Protein AF-A0A857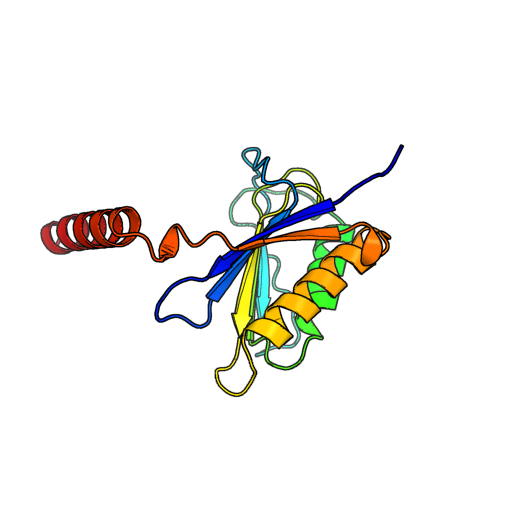MK27-F1 (afdb_monomer)

Secondary structure (DSSP, 8-state):
---PEEEEEEEPTTSSEEEEEESS-------EEEEETTTS------SS-S-PPPHHHHHHHHHHHTSTTEEEEEEES-SSGGG-EEEEEE-TTS-HHHHHHHHHHHHHHHTT--GGGEEEEEEGGGGSHHHHHHHHHHHHHHTT--

Organism: NCBI:txid2665156

pLDDT: mean 75.28, std 15.01, range [36.53, 93.81]

Mean predicted aligned error: 10.3 Å

Foldseek 3Di:
DQPFWEWEWEDAPPFQKIKIFIVQPQDPWQFKWKDFPPPPDRDRDNPDDDDDDDPLQVQLNVQLSPDPFWGMKMWIRHPDLNGIMIMTGGHPVDDSVSSVVSSLVSSCVSVVHDPVSYHYHYDCVSVDPVVVVVVVVVVVVVVVVD

Sequence (146 aa):
MSNTLRIVIERHPNTELTSFHVNRRLTDSKHTIRFAHDSGQVVVDNMFSEVNVEPLAQLLAENIYEIPGIQTGFIGGGVSIENYKVSVSHSRAFDENDIEFAVIEAVAKTINIELDDVTFELDDYARSDEYKQRQRESERAYARMF

Radius of gyration: 15.97 Å; Cα contacts (8 Å, |Δi|>4): 264; chains: 1; bounding box: 46×33×40 Å

Nearest PDB structures (foldseek):
  3zzp-assembly1_A  TM=7.465E-01  e=4.422E-01  Thermus thermophilus
  7bfd-assembly1_K  TM=6.264E-01  e=5.338E-01  Thermus thermophilus HB8
  7b90-assembly1_E  TM=6.284E-01  e=5.338E-01  Thermus thermophilus HB8
  7bfe-assembly1_E  TM=5.525E-01  e=3.900E-01  Thermus thermophilus HB8
  6nxf-assembly1_A  TM=3.621E-01  e=8.285E-01  Mus musculus

Solvent-accessible surface area (backbone atoms only — not comparable to full-atom values): 8134 Å² total; per-residue (Å²): 133,85,81,65,45,41,37,38,37,37,55,44,79,98,54,55,40,40,33,36,26,22,58,70,56,63,44,99,35,67,50,45,39,35,35,41,63,92,72,85,46,72,49,68,54,67,88,57,63,101,65,83,76,54,70,63,60,53,50,34,51,54,49,42,63,70,39,87,48,50,44,34,34,38,40,28,33,24,94,47,77,69,17,22,35,38,34,37,32,42,44,88,92,47,62,68,67,61,49,52,49,53,48,50,49,29,51,30,60,64,72,72,46,61,72,91,41,52,46,76,44,80,44,59,57,56,74,33,71,65,40,55,48,50,51,52,49,53,52,53,55,55,65,70,79,109

Structure (mmCIF, N/CA/C/O backbone):
data_AF-A0A857MK27-F1
#
_entry.id   AF-A0A857MK27-F1
#
loop_
_atom_site.group_PDB
_atom_site.id
_atom_site.type_symbol
_atom_site.label_atom_id
_atom_site.label_alt_id
_atom_site.label_comp_id
_atom_site.label_asym_id
_atom_site.label_entity_id
_atom_site.label_seq_id
_atom_site.pdbx_PDB_ins_code
_atom_site.Cartn_x
_atom_site.Cartn_y
_atom_site.Cartn_z
_atom_site.occupancy
_atom_site.B_iso_or_equiv
_atom_site.auth_seq_id
_atom_site.auth_comp_id
_atom_site.auth_asym_id
_atom_site.auth_atom_id
_atom_site.pdbx_PDB_model_num
ATOM 1 N N . MET A 1 1 ? -22.183 13.274 10.925 1.00 36.53 1 MET A N 1
ATOM 2 C CA . MET A 1 1 ? -21.098 13.644 9.994 1.00 36.53 1 MET A CA 1
ATOM 3 C C . MET A 1 1 ? -20.401 12.336 9.662 1.00 36.53 1 MET A C 1
ATOM 5 O O . MET A 1 1 ? -19.944 11.712 10.606 1.00 36.53 1 MET A O 1
ATOM 9 N N . SER A 1 2 ? -20.465 11.847 8.419 1.00 47.75 2 SER A N 1
ATOM 10 C CA . SER A 1 2 ? -19.771 10.605 8.027 1.00 47.75 2 SER A CA 1
ATOM 11 C C . SER A 1 2 ? -18.311 10.963 7.746 1.00 47.75 2 SER A C 1
ATOM 13 O O . SER A 1 2 ? -18.047 11.861 6.944 1.00 47.75 2 SER A O 1
ATOM 15 N N . ASN A 1 3 ? -17.386 10.339 8.476 1.00 57.31 3 ASN A N 1
ATOM 16 C CA . ASN A 1 3 ? -15.950 10.431 8.225 1.00 57.31 3 ASN A CA 1
ATOM 17 C C . ASN A 1 3 ? -15.613 9.437 7.113 1.00 57.31 3 ASN A C 1
ATOM 19 O O . ASN A 1 3 ? -15.079 8.366 7.373 1.00 57.31 3 ASN A O 1
ATOM 23 N N . THR A 1 4 ? -15.984 9.767 5.879 1.00 72.50 4 THR A N 1
ATOM 24 C CA . THR A 1 4 ? -15.715 8.887 4.743 1.00 72.50 4 THR A CA 1
ATOM 25 C C . THR A 1 4 ? -14.234 8.961 4.375 1.00 72.50 4 THR A C 1
ATOM 27 O O . THR A 1 4 ? -13.723 10.040 4.059 1.00 72.50 4 THR A O 1
ATOM 30 N N . LEU A 1 5 ? -13.541 7.825 4.399 1.00 82.56 5 LEU A N 1
ATOM 31 C CA . LEU A 1 5 ? -12.156 7.715 3.948 1.00 82.56 5 LEU A CA 1
ATOM 32 C C . LEU A 1 5 ? -12.144 7.544 2.428 1.00 82.56 5 LEU A C 1
ATOM 34 O O . LEU A 1 5 ? -12.832 6.667 1.909 1.00 82.56 5 LEU A O 1
ATOM 38 N N . ARG A 1 6 ? -11.362 8.339 1.694 1.00 87.56 6 ARG A N 1
ATOM 39 C CA . ARG A 1 6 ? -11.155 8.112 0.255 1.00 87.56 6 ARG A CA 1
ATOM 40 C C . ARG A 1 6 ? -9.789 7.492 0.005 1.00 87.56 6 ARG A C 1
ATOM 42 O O . ARG A 1 6 ? -8.786 8.076 0.397 1.00 87.56 6 ARG A O 1
ATOM 49 N N . ILE A 1 7 ? -9.735 6.371 -0.705 1.00 87.69 7 ILE A N 1
ATOM 50 C CA . ILE A 1 7 ? -8.489 5.732 -1.141 1.00 87.69 7 ILE A CA 1
ATOM 51 C C . ILE A 1 7 ? -8.443 5.717 -2.667 1.00 87.69 7 ILE A C 1
ATOM 53 O O . ILE A 1 7 ? -9.318 5.167 -3.325 1.00 87.69 7 ILE A O 1
ATOM 57 N N . VAL A 1 8 ? -7.415 6.324 -3.249 1.00 88.31 8 VAL A N 1
ATOM 58 C CA . VAL A 1 8 ? -7.181 6.257 -4.695 1.00 88.31 8 VAL A CA 1
ATOM 59 C C . VAL A 1 8 ? -6.095 5.224 -4.971 1.00 88.31 8 VAL A C 1
ATOM 61 O O . VAL A 1 8 ? -5.000 5.335 -4.425 1.00 88.31 8 VAL A O 1
ATOM 64 N N . ILE A 1 9 ? -6.394 4.229 -5.799 1.00 89.25 9 ILE A N 1
ATOM 65 C CA . ILE A 1 9 ? -5.512 3.109 -6.131 1.00 89.25 9 ILE A CA 1
ATOM 66 C C . ILE A 1 9 ? -4.859 3.385 -7.484 1.00 89.25 9 ILE A C 1
ATOM 68 O O . ILE A 1 9 ? -5.538 3.518 -8.492 1.00 89.25 9 ILE A O 1
ATOM 72 N N . GLU A 1 10 ? -3.540 3.456 -7.525 1.00 89.12 10 GLU A N 1
ATOM 73 C CA . GLU A 1 10 ? -2.725 3.655 -8.719 1.00 89.12 10 GLU A CA 1
ATOM 74 C C . GLU A 1 10 ? -1.936 2.366 -8.987 1.00 89.12 10 GLU A C 1
ATOM 76 O O . GLU A 1 10 ? -0.998 2.031 -8.258 1.00 89.12 10 GLU A O 1
ATOM 81 N N . ARG A 1 11 ? -2.314 1.644 -10.045 1.00 87.44 11 ARG A N 1
ATOM 82 C CA . ARG A 1 11 ? -1.605 0.440 -10.504 1.00 87.44 11 ARG A CA 1
ATOM 83 C C . ARG A 1 11 ? -0.487 0.826 -11.453 1.00 87.44 11 ARG A C 1
ATOM 85 O O . ARG A 1 11 ? -0.734 1.508 -12.449 1.00 87.44 11 ARG A O 1
ATOM 92 N N . HIS A 1 12 ? 0.723 0.345 -11.207 1.00 81.25 12 HIS A N 1
ATOM 93 C CA . HIS A 1 12 ? 1.847 0.608 -12.100 1.00 81.25 12 HIS A CA 1
ATOM 94 C C . HIS A 1 12 ? 1.895 -0.472 -13.193 1.00 81.25 12 HIS A C 1
ATOM 96 O O . HIS A 1 12 ? 2.032 -1.657 -12.897 1.00 81.25 12 HIS A O 1
ATOM 102 N N . PRO A 1 13 ? 1.748 -0.120 -14.483 1.00 72.06 13 PRO A N 1
ATOM 103 C CA . PRO A 1 13 ? 1.705 -1.122 -15.537 1.00 72.06 13 PRO A CA 1
ATOM 104 C C . PRO A 1 13 ? 3.046 -1.846 -15.688 1.00 72.06 13 PRO A C 1
ATOM 106 O O . PRO A 1 13 ? 4.108 -1.226 -15.724 1.00 72.06 13 PRO A O 1
ATOM 109 N N . ASN A 1 14 ? 2.969 -3.164 -15.890 1.00 68.69 14 ASN A N 1
ATOM 110 C CA . ASN A 1 14 ? 4.112 -4.075 -16.044 1.00 68.69 14 ASN A CA 1
ATOM 111 C C . ASN A 1 14 ? 4.994 -4.229 -14.796 1.00 68.69 14 ASN A C 1
ATOM 113 O O . ASN A 1 14 ? 6.109 -4.742 -14.907 1.00 68.69 14 ASN A O 1
ATOM 117 N N . THR A 1 15 ? 4.509 -3.819 -13.628 1.00 76.56 15 THR A N 1
ATOM 118 C CA . THR A 1 15 ? 5.150 -4.085 -12.341 1.00 76.56 15 THR A CA 1
ATOM 119 C C . THR A 1 15 ? 4.130 -4.701 -11.388 1.00 76.56 15 THR A C 1
ATOM 121 O O . THR A 1 15 ? 2.928 -4.646 -11.625 1.00 76.56 15 THR A O 1
ATOM 124 N N . GLU A 1 16 ? 4.606 -5.315 -10.313 1.00 84.75 16 GLU A N 1
ATOM 125 C CA . GLU A 1 16 ? 3.781 -5.828 -9.215 1.00 84.75 16 GLU A CA 1
ATOM 126 C C . GLU A 1 16 ? 3.600 -4.770 -8.119 1.00 84.75 16 GLU A C 1
ATOM 128 O O . GLU A 1 16 ? 3.461 -5.104 -6.943 1.00 84.75 16 GLU A O 1
ATOM 133 N N . LEU A 1 17 ? 3.707 -3.490 -8.496 1.00 86.81 17 LEU A N 1
ATOM 134 C CA . LEU A 1 17 ? 3.665 -2.347 -7.598 1.00 86.81 17 LEU A CA 1
ATOM 135 C C . LEU A 1 17 ? 2.300 -1.665 -7.686 1.00 86.81 17 LEU A C 1
ATOM 137 O O . LEU A 1 17 ? 1.913 -1.168 -8.746 1.00 86.81 17 LEU A O 1
ATOM 141 N N . THR A 1 18 ? 1.648 -1.516 -6.538 1.00 89.12 18 THR A N 1
ATOM 142 C CA . THR A 1 18 ? 0.392 -0.770 -6.410 1.00 89.12 18 THR A CA 1
ATOM 143 C C . THR A 1 18 ? 0.543 0.320 -5.365 1.00 89.12 18 THR A C 1
ATOM 145 O O . THR A 1 18 ? 1.070 0.089 -4.275 1.00 89.12 18 THR A O 1
ATOM 148 N N . SER A 1 19 ? 0.107 1.532 -5.699 1.00 90.12 19 SER A N 1
ATOM 149 C CA . SER A 1 19 ? 0.116 2.690 -4.810 1.00 90.12 19 SER A CA 1
ATOM 150 C C . SER A 1 19 ? -1.303 3.043 -4.359 1.00 90.12 19 SER A C 1
ATOM 152 O O . SER A 1 19 ? -2.213 3.111 -5.167 1.00 90.12 19 SER A O 1
ATOM 154 N N . PHE A 1 20 ? -1.490 3.338 -3.080 1.00 89.81 20 PHE A N 1
ATOM 155 C CA . PHE A 1 20 ? -2.744 3.743 -2.459 1.00 89.81 20 PHE A CA 1
ATOM 156 C C . PHE A 1 20 ? -2.554 5.138 -1.879 1.00 89.81 20 PHE A C 1
ATOM 158 O O . PHE A 1 20 ? -1.654 5.363 -1.070 1.00 89.81 20 PHE A O 1
ATOM 165 N N . HIS A 1 21 ? -3.392 6.080 -2.289 1.00 87.75 21 HIS A N 1
ATOM 166 C CA . HIS A 1 21 ? -3.367 7.460 -1.822 1.00 87.75 21 HIS A CA 1
ATOM 167 C C . HIS A 1 21 ? -4.571 7.698 -0.923 1.00 87.75 21 HIS A C 1
ATOM 169 O O . HIS A 1 21 ? -5.704 7.776 -1.403 1.00 87.75 21 HIS A O 1
ATOM 175 N N . VAL A 1 22 ? -4.330 7.840 0.375 1.00 85.06 22 VAL A N 1
ATOM 176 C CA . VAL A 1 22 ? -5.375 8.139 1.355 1.00 85.06 22 VAL A CA 1
ATOM 177 C C . VAL A 1 22 ? -5.691 9.641 1.298 1.00 85.06 22 VAL A C 1
ATOM 179 O O . VAL A 1 22 ? -4.792 10.477 1.306 1.00 85.06 22 VAL A O 1
ATOM 182 N N . ASN A 1 23 ? -6.963 9.986 1.089 1.00 79.69 23 ASN A N 1
ATOM 183 C CA . ASN A 1 23 ? -7.553 11.316 0.857 1.00 79.69 23 ASN A CA 1
ATOM 184 C C . ASN A 1 23 ? -6.881 12.233 -0.196 1.00 79.69 23 ASN A C 1
ATOM 186 O O . ASN A 1 23 ? -7.298 13.384 -0.350 1.00 79.69 23 ASN A O 1
ATOM 190 N N . ARG A 1 24 ? -5.895 11.742 -0.969 1.00 62.03 24 ARG A N 1
ATOM 191 C CA . ARG A 1 24 ? -5.170 12.400 -2.089 1.00 62.03 24 ARG A CA 1
ATOM 192 C C . ARG A 1 24 ? -4.528 13.765 -1.768 1.00 62.03 24 ARG A C 1
ATOM 194 O O . ARG A 1 24 ? -3.869 14.344 -2.630 1.00 62.03 24 ARG A O 1
ATOM 201 N N . ARG A 1 25 ? -4.667 14.300 -0.552 1.00 57.06 25 ARG A N 1
ATOM 202 C CA . ARG A 1 25 ? -3.986 15.524 -0.107 1.00 57.06 25 ARG A CA 1
ATOM 203 C C . ARG A 1 25 ? -2.580 15.171 0.354 1.00 57.06 25 ARG A C 1
ATOM 205 O O . ARG A 1 25 ? -2.267 15.248 1.535 1.00 57.06 25 ARG A O 1
ATOM 212 N N . LEU A 1 26 ? -1.741 14.791 -0.605 1.00 52.09 26 LEU A N 1
ATOM 213 C CA . LEU A 1 26 ? -0.310 14.664 -0.373 1.00 52.09 26 LEU A CA 1
ATOM 214 C C . LEU A 1 26 ? 0.223 16.065 -0.066 1.00 52.09 26 LEU A C 1
ATOM 216 O O . LEU A 1 26 ? 0.348 16.911 -0.951 1.00 52.09 26 LEU A O 1
ATOM 220 N N . THR A 1 27 ? 0.448 16.347 1.209 1.00 49.34 27 THR A N 1
ATOM 221 C CA . THR A 1 27 ? 1.288 17.465 1.625 1.00 49.34 27 THR A CA 1
ATOM 222 C C . THR A 1 27 ? 2.727 16.975 1.619 1.00 49.34 27 THR A C 1
ATOM 224 O O . THR A 1 27 ? 2.967 15.810 1.927 1.00 49.34 27 THR A O 1
ATOM 227 N N . ASP A 1 28 ? 3.679 17.836 1.247 1.00 47.84 28 ASP A N 1
ATOM 228 C CA . ASP A 1 28 ? 5.107 17.501 1.222 1.00 47.84 28 ASP A CA 1
ATOM 229 C C . ASP A 1 28 ? 5.544 16.916 2.573 1.00 47.84 28 ASP A C 1
ATOM 231 O O . ASP A 1 28 ? 5.826 17.626 3.540 1.00 47.84 28 ASP A O 1
ATOM 235 N N . SER A 1 29 ? 5.560 15.592 2.644 1.00 50.06 29 SER A N 1
ATOM 236 C CA . SER A 1 29 ? 5.917 14.836 3.829 1.00 50.06 29 SER A CA 1
ATOM 237 C C . SER A 1 29 ? 7.334 14.342 3.690 1.00 50.06 29 SER A C 1
ATOM 239 O O . SER A 1 29 ? 7.753 13.869 2.633 1.00 50.06 29 SER A O 1
ATOM 241 N N . LYS A 1 30 ? 8.068 14.443 4.793 1.00 54.75 30 LYS A N 1
ATOM 242 C CA . LYS A 1 30 ? 9.458 14.000 4.896 1.00 54.75 30 LYS A CA 1
ATOM 243 C C . LYS A 1 30 ? 9.574 12.586 5.473 1.00 54.75 30 LYS A C 1
ATOM 245 O O . LYS A 1 30 ? 10.686 12.138 5.727 1.00 54.75 30 LYS A O 1
ATOM 250 N N . HIS A 1 31 ? 8.453 11.896 5.698 1.00 57.34 31 HIS A N 1
ATOM 251 C CA . HIS A 1 31 ? 8.431 10.582 6.338 1.00 57.34 31 HIS A CA 1
ATOM 252 C C . HIS A 1 31 ? 8.386 9.467 5.301 1.00 57.34 31 HIS A C 1
ATOM 254 O O . HIS A 1 31 ? 7.670 9.538 4.302 1.00 57.34 31 HIS A O 1
ATOM 260 N N . THR A 1 32 ? 9.191 8.439 5.536 1.00 63.56 32 THR A N 1
ATOM 261 C CA . THR A 1 32 ? 9.275 7.249 4.699 1.00 63.56 32 THR A CA 1
ATOM 262 C C . THR A 1 32 ? 9.489 6.046 5.603 1.00 63.56 32 THR A C 1
ATOM 264 O O . THR A 1 32 ? 10.462 5.991 6.347 1.00 63.56 32 THR A O 1
ATOM 267 N N . ILE A 1 33 ? 8.588 5.074 5.526 1.00 69.44 33 ILE A N 1
ATOM 268 C CA . ILE A 1 33 ? 8.736 3.761 6.155 1.00 69.44 33 ILE A CA 1
ATOM 269 C C . ILE A 1 33 ? 8.870 2.752 5.034 1.00 69.44 33 ILE A C 1
ATOM 271 O O . ILE A 1 33 ? 8.067 2.777 4.105 1.00 69.44 33 ILE A O 1
ATOM 275 N N . ARG A 1 34 ? 9.862 1.865 5.110 1.00 73.44 34 ARG A N 1
ATOM 276 C CA . ARG A 1 34 ? 9.986 0.729 4.196 1.00 73.44 34 ARG A CA 1
ATOM 277 C C . ARG A 1 34 ? 9.759 -0.557 4.987 1.00 73.44 34 ARG A C 1
ATOM 279 O O . ARG A 1 34 ? 10.077 -0.645 6.168 1.00 73.44 34 ARG A O 1
ATOM 286 N N . PHE A 1 35 ? 9.183 -1.559 4.346 1.00 71.12 35 PHE A N 1
ATOM 287 C CA . PHE A 1 35 ? 9.026 -2.893 4.923 1.00 71.12 35 PHE A CA 1
ATOM 288 C C . PHE A 1 35 ? 9.317 -3.943 3.852 1.00 71.12 35 PHE A C 1
ATOM 290 O O . PHE A 1 35 ? 9.056 -3.706 2.672 1.00 71.12 35 PHE A O 1
ATOM 297 N N . ALA A 1 36 ? 9.912 -5.074 4.237 1.00 68.75 36 ALA A N 1
ATOM 298 C CA . ALA A 1 36 ? 10.341 -6.122 3.311 1.00 68.75 36 ALA A CA 1
ATOM 299 C C . ALA A 1 36 ? 10.259 -7.518 3.948 1.00 68.75 36 ALA A C 1
ATOM 301 O O . ALA A 1 36 ? 10.641 -7.700 5.101 1.00 68.75 36 ALA A O 1
ATOM 302 N N . HIS A 1 37 ? 9.774 -8.501 3.183 1.00 60.62 37 HIS A N 1
ATOM 303 C CA . HIS A 1 37 ? 9.494 -9.884 3.604 1.00 60.62 37 HIS A CA 1
ATOM 304 C C . HIS A 1 37 ? 10.759 -10.732 3.842 1.00 60.62 37 HIS A C 1
ATOM 306 O O . HIS A 1 37 ? 10.683 -11.823 4.404 1.00 60.62 37 HIS A O 1
ATOM 312 N N . ASP A 1 38 ? 11.944 -10.271 3.436 1.00 53.28 38 ASP A N 1
ATOM 313 C CA . ASP A 1 38 ? 13.160 -11.097 3.472 1.00 53.28 38 ASP A CA 1
ATOM 314 C C . ASP A 1 38 ? 13.816 -11.229 4.859 1.00 53.28 38 ASP A C 1
ATOM 316 O O . ASP A 1 38 ? 14.666 -12.098 5.053 1.00 53.28 38 ASP A O 1
ATOM 320 N N . SER A 1 39 ? 13.408 -10.413 5.834 1.00 48.56 39 SER A N 1
ATOM 321 C CA . SER A 1 39 ? 14.126 -10.282 7.110 1.00 48.56 39 SER A CA 1
ATOM 322 C C . SER A 1 39 ? 13.233 -10.144 8.346 1.00 48.56 39 SER A C 1
ATOM 324 O O . SER A 1 39 ? 13.754 -10.115 9.461 1.00 48.56 39 SER A O 1
ATOM 326 N N . GLY A 1 40 ? 11.902 -10.079 8.196 1.00 48.66 40 GLY A N 1
ATOM 327 C CA . GLY A 1 40 ? 10.991 -9.863 9.330 1.00 48.66 40 GLY A CA 1
ATOM 328 C C . GLY A 1 40 ? 11.173 -8.504 10.017 1.00 48.66 40 GLY A C 1
ATOM 329 O O . GLY A 1 40 ? 10.682 -8.307 11.126 1.00 48.66 40 GLY A O 1
ATOM 330 N N . GLN A 1 41 ? 11.894 -7.576 9.381 1.00 52.44 41 GLN A N 1
ATOM 331 C CA . GLN A 1 41 ? 12.156 -6.240 9.897 1.00 52.44 41 GLN A CA 1
ATOM 332 C C . GLN A 1 41 ? 11.454 -5.194 9.030 1.00 52.44 41 GLN A C 1
ATOM 334 O O . GLN A 1 41 ? 11.729 -5.042 7.840 1.00 52.44 41 GLN A O 1
ATOM 339 N N . VAL A 1 42 ? 10.572 -4.417 9.659 1.00 55.25 42 VAL A N 1
ATOM 340 C CA . VAL A 1 42 ? 10.132 -3.126 9.125 1.00 55.25 42 VAL A CA 1
ATOM 341 C C . VAL A 1 42 ? 11.335 -2.182 9.215 1.00 55.25 42 VAL A C 1
ATOM 343 O O . VAL A 1 42 ? 11.649 -1.653 10.282 1.00 55.25 42 VAL A O 1
ATOM 346 N N . VAL A 1 43 ? 12.069 -2.028 8.111 1.00 52.78 43 VAL A N 1
ATOM 347 C CA . VAL A 1 43 ? 13.212 -1.111 8.038 1.00 52.78 43 VAL A CA 1
ATOM 348 C C . VAL A 1 43 ? 12.694 0.304 7.806 1.00 52.78 43 VAL A C 1
ATOM 350 O O . VAL A 1 43 ? 12.438 0.743 6.685 1.00 52.78 43 VAL A O 1
ATOM 353 N N . VAL A 1 44 ? 12.566 1.050 8.895 1.00 52.78 44 VAL A N 1
ATOM 354 C CA . VAL A 1 44 ? 12.352 2.494 8.837 1.00 52.78 44 VAL A CA 1
ATOM 355 C C . VAL A 1 44 ? 13.628 3.154 8.308 1.00 52.78 44 VAL A C 1
ATOM 357 O O . VAL A 1 44 ? 14.579 3.385 9.052 1.00 52.78 44 VAL A O 1
ATOM 360 N N . ASP A 1 45 ? 13.652 3.450 7.012 1.00 52.28 45 ASP A N 1
ATOM 361 C CA . ASP A 1 45 ? 14.763 4.144 6.366 1.00 52.28 45 ASP A CA 1
ATOM 362 C C . ASP A 1 45 ? 14.475 5.655 6.337 1.00 52.28 45 ASP A C 1
ATOM 364 O O . ASP A 1 45 ? 13.741 6.165 5.485 1.00 52.28 45 ASP A O 1
ATOM 368 N N . ASN A 1 46 ? 15.021 6.379 7.319 1.00 50.94 46 ASN A N 1
ATOM 369 C CA . ASN A 1 46 ? 14.893 7.833 7.448 1.00 50.94 46 ASN A CA 1
ATOM 370 C C . ASN A 1 46 ? 15.807 8.530 6.426 1.00 50.94 46 ASN A C 1
ATOM 372 O O . ASN A 1 46 ? 16.869 9.050 6.764 1.00 50.94 46 ASN A O 1
ATOM 376 N N . MET A 1 47 ? 15.399 8.570 5.155 1.00 45.88 47 MET A N 1
ATOM 377 C CA . MET A 1 47 ? 16.197 9.253 4.126 1.00 45.88 47 MET A CA 1
ATOM 378 C C . MET A 1 47 ? 16.242 10.784 4.311 1.00 45.88 47 MET A C 1
ATOM 380 O O . MET A 1 47 ? 17.122 11.435 3.751 1.00 45.88 47 MET A O 1
ATOM 384 N N . PHE A 1 48 ? 15.347 11.368 5.127 1.00 45.12 48 PHE A N 1
ATOM 385 C CA . PHE A 1 48 ? 15.268 12.815 5.361 1.00 45.12 48 PHE A CA 1
ATOM 386 C C . PHE A 1 48 ? 14.884 13.175 6.816 1.00 45.12 48 PHE A C 1
ATOM 388 O O . PHE A 1 48 ? 13.770 13.611 7.098 1.00 45.12 48 PHE A O 1
ATOM 395 N N . SER A 1 49 ? 15.873 13.116 7.716 1.00 42.44 49 SER A N 1
ATOM 396 C CA . SER A 1 49 ? 15.931 13.746 9.057 1.00 42.44 49 SER A CA 1
ATOM 397 C C . SER A 1 49 ? 15.426 12.963 10.283 1.00 42.44 49 SER A C 1
ATOM 399 O O . SER A 1 49 ? 14.614 12.050 10.191 1.00 42.44 49 SER A O 1
ATOM 401 N N . GLU A 1 50 ? 15.976 13.362 11.437 1.00 45.09 50 GLU A N 1
ATOM 402 C CA . GLU A 1 50 ? 15.790 12.877 12.816 1.00 45.09 50 GLU A CA 1
ATOM 403 C C . GLU A 1 50 ? 14.351 13.058 13.349 1.00 45.09 50 GLU A C 1
ATOM 405 O O . GLU A 1 50 ? 14.134 13.699 14.378 1.00 45.09 50 GLU A O 1
ATOM 410 N N . VAL A 1 51 ? 13.337 12.546 12.649 1.00 49.59 51 VAL A N 1
ATOM 411 C CA . VAL A 1 51 ? 11.942 12.645 13.102 1.00 49.59 51 VAL A CA 1
ATOM 412 C C . VAL A 1 51 ? 11.444 11.300 13.612 1.00 49.59 51 VAL A C 1
ATOM 414 O O . VAL A 1 51 ? 11.667 10.258 12.995 1.00 49.59 51 VAL A O 1
ATOM 417 N N . ASN A 1 52 ? 10.750 11.348 14.752 1.00 55.91 52 ASN A N 1
ATOM 418 C CA . ASN A 1 52 ? 10.005 10.225 15.302 1.00 55.91 52 ASN A CA 1
ATOM 419 C C . ASN A 1 52 ? 8.966 9.756 14.282 1.00 55.91 52 ASN A C 1
ATOM 421 O O . ASN A 1 52 ? 8.080 10.522 13.903 1.00 55.91 52 ASN A O 1
ATOM 425 N N . VAL A 1 53 ? 9.068 8.497 13.863 1.00 60.12 53 VAL A N 1
ATOM 426 C CA . VAL A 1 53 ? 8.008 7.843 13.098 1.00 60.12 53 VAL A CA 1
ATOM 427 C C . VAL A 1 53 ? 6.726 7.848 13.920 1.00 60.12 53 VAL A C 1
ATOM 429 O O . VAL A 1 53 ? 6.736 7.519 15.107 1.00 60.12 53 VAL A O 1
ATOM 432 N N . GLU A 1 54 ? 5.621 8.236 13.291 1.00 69.50 54 GLU A N 1
ATOM 433 C CA . GLU A 1 54 ? 4.307 8.190 13.917 1.00 69.50 54 GLU A CA 1
ATOM 434 C C . GLU A 1 54 ? 3.959 6.729 14.275 1.00 69.50 54 GLU A C 1
ATOM 436 O O . GLU A 1 54 ? 4.027 5.866 13.398 1.00 69.50 54 GLU A O 1
ATOM 441 N N . PRO A 1 55 ? 3.560 6.413 15.523 1.00 77.12 55 PRO A N 1
ATOM 442 C CA . PRO A 1 55 ? 3.263 5.037 15.936 1.00 77.12 55 PRO A CA 1
ATOM 443 C C . PRO A 1 55 ? 2.237 4.329 15.048 1.00 77.12 55 PRO A C 1
ATOM 445 O O . PRO A 1 55 ? 2.350 3.134 14.786 1.00 77.12 55 PRO 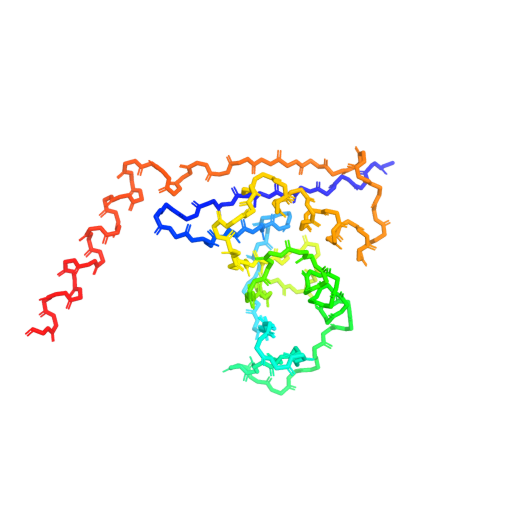A O 1
ATOM 448 N N . LEU A 1 56 ? 1.254 5.074 14.534 1.00 80.12 56 LEU A N 1
ATOM 449 C CA . LEU A 1 56 ? 0.258 4.518 13.628 1.00 80.12 56 LEU A CA 1
ATOM 450 C C . LEU A 1 56 ? 0.881 4.084 12.292 1.00 80.12 56 LEU A C 1
ATOM 452 O O . LEU A 1 56 ? 0.433 3.114 11.691 1.00 80.12 56 LEU A O 1
ATOM 456 N N . ALA A 1 57 ? 1.891 4.803 11.798 1.00 78.19 57 ALA A N 1
ATOM 457 C CA . ALA A 1 57 ? 2.526 4.518 10.516 1.00 78.19 57 ALA A CA 1
ATOM 458 C C . ALA A 1 57 ? 3.314 3.201 10.572 1.00 78.19 57 ALA A C 1
ATOM 460 O O . ALA A 1 57 ? 3.311 2.422 9.619 1.00 78.19 57 ALA A O 1
ATOM 461 N N . GLN A 1 58 ? 3.932 2.932 11.725 1.00 80.69 58 GLN A N 1
ATOM 462 C CA . GLN A 1 58 ? 4.533 1.639 12.022 1.00 80.69 58 GLN A CA 1
ATOM 463 C C . GLN A 1 58 ? 3.470 0.536 12.121 1.00 80.69 58 GLN A C 1
ATOM 465 O O . GLN A 1 58 ? 3.620 -0.495 11.472 1.00 80.69 58 GLN A O 1
ATOM 470 N N . LEU A 1 59 ? 2.370 0.773 12.845 1.00 86.62 59 LEU A N 1
ATOM 471 C CA . LEU A 1 59 ? 1.259 -0.181 12.939 1.00 86.62 59 LEU A CA 1
ATOM 472 C C . LEU A 1 59 ? 0.657 -0.512 11.561 1.00 86.62 59 LEU A C 1
ATOM 474 O O . LEU A 1 59 ? 0.317 -1.661 11.291 1.00 86.62 59 LEU A O 1
ATOM 478 N N . LEU A 1 60 ? 0.554 0.475 10.666 1.00 88.00 60 LEU A N 1
ATOM 479 C CA . LEU A 1 60 ? 0.111 0.261 9.289 1.00 88.00 60 LEU A CA 1
ATOM 480 C C . LEU A 1 60 ? 1.081 -0.640 8.519 1.00 88.00 60 LEU A C 1
ATOM 482 O O . LEU A 1 60 ? 0.643 -1.562 7.837 1.00 88.00 60 LEU A O 1
ATOM 486 N N . ALA A 1 61 ? 2.389 -0.388 8.633 1.00 85.50 61 ALA A N 1
ATOM 487 C CA . ALA A 1 61 ? 3.406 -1.223 7.998 1.00 85.50 61 ALA A CA 1
ATOM 488 C C . ALA A 1 61 ? 3.347 -2.669 8.510 1.00 85.50 61 ALA A C 1
ATOM 490 O O . ALA A 1 61 ? 3.423 -3.590 7.705 1.00 85.50 61 ALA A O 1
ATOM 491 N N . GLU A 1 62 ? 3.156 -2.865 9.817 1.00 86.06 62 GLU A N 1
ATOM 492 C CA . GLU A 1 62 ? 2.982 -4.185 10.435 1.00 86.06 62 GLU A CA 1
ATOM 493 C C . GLU A 1 62 ? 1.719 -4.889 9.907 1.00 86.06 62 GLU A C 1
ATOM 495 O O . GLU A 1 62 ? 1.813 -6.013 9.421 1.00 86.06 62 GLU A O 1
ATOM 500 N N . ASN A 1 63 ? 0.563 -4.213 9.889 1.00 90.31 63 ASN A N 1
ATOM 501 C CA . ASN A 1 63 ? -0.679 -4.783 9.349 1.00 90.31 63 ASN A CA 1
ATOM 502 C C . ASN A 1 63 ? -0.560 -5.153 7.856 1.00 90.31 63 ASN A C 1
ATOM 504 O O . ASN A 1 63 ? -1.088 -6.180 7.441 1.00 90.31 63 ASN A O 1
ATOM 508 N N . ILE A 1 64 ? 0.114 -4.334 7.038 1.00 90.69 64 ILE A N 1
ATOM 509 C CA . ILE A 1 64 ? 0.299 -4.623 5.605 1.00 90.69 64 ILE A CA 1
ATOM 510 C C . ILE A 1 64 ? 1.297 -5.764 5.397 1.00 90.69 64 ILE A C 1
ATOM 512 O O . ILE A 1 64 ? 1.122 -6.584 4.499 1.00 90.69 64 ILE A O 1
ATOM 516 N N . TYR A 1 65 ? 2.341 -5.828 6.220 1.00 86.38 65 TYR A N 1
ATOM 517 C CA . TYR A 1 65 ? 3.342 -6.886 6.162 1.00 86.38 65 TYR A CA 1
ATOM 518 C C . TYR A 1 65 ? 2.745 -8.282 6.398 1.00 86.38 65 TYR A C 1
ATOM 520 O O . TYR A 1 65 ? 3.221 -9.260 5.828 1.00 86.38 65 TYR A O 1
ATOM 528 N N . GLU A 1 66 ? 1.689 -8.378 7.208 1.00 88.19 66 GLU A N 1
ATOM 529 C CA . GLU A 1 66 ? 0.980 -9.634 7.477 1.00 88.19 66 GLU A CA 1
ATOM 530 C C . GLU A 1 66 ? 0.122 -10.131 6.299 1.00 88.19 66 GLU A C 1
ATOM 532 O O . GLU A 1 66 ? -0.313 -11.286 6.310 1.00 88.19 66 GLU A O 1
ATOM 537 N N . ILE A 1 67 ? -0.118 -9.307 5.271 1.00 91.25 67 ILE A N 1
ATOM 538 C CA . ILE A 1 67 ? -0.942 -9.682 4.116 1.00 91.25 67 ILE A CA 1
ATOM 539 C C . ILE A 1 67 ? -0.188 -10.707 3.247 1.00 91.25 67 ILE A C 1
ATOM 541 O O . ILE A 1 67 ? 0.887 -10.401 2.712 1.00 91.25 67 ILE A O 1
ATOM 545 N N . PRO A 1 68 ? -0.750 -11.913 3.024 1.00 90.12 68 PRO A N 1
ATOM 546 C CA . PRO A 1 68 ? -0.134 -12.912 2.161 1.00 90.12 68 PRO A CA 1
ATOM 547 C C . PRO A 1 68 ? 0.117 -12.377 0.750 1.00 90.12 68 PRO A C 1
ATOM 549 O O . PRO A 1 68 ? -0.778 -11.842 0.105 1.00 90.12 68 PRO A O 1
ATOM 552 N N . GLY A 1 69 ? 1.343 -12.557 0.259 1.00 88.81 69 GLY A N 1
ATOM 553 C CA . GLY A 1 69 ? 1.736 -12.140 -1.085 1.00 88.81 69 GLY A CA 1
ATOM 554 C C . GLY A 1 69 ? 2.439 -10.788 -1.151 1.00 88.81 69 GLY A C 1
ATOM 555 O O . GLY A 1 69 ? 3.100 -10.534 -2.156 1.00 88.81 69 GLY A O 1
ATOM 556 N N . ILE A 1 70 ? 2.398 -9.967 -0.100 1.00 90.00 70 ILE A N 1
ATOM 557 C CA . ILE A 1 70 ? 3.211 -8.750 -0.014 1.00 90.00 70 ILE A CA 1
ATOM 558 C C . ILE A 1 70 ? 4.691 -9.119 0.137 1.00 90.00 70 ILE A C 1
ATOM 560 O O . ILE A 1 70 ? 5.075 -9.914 0.991 1.00 90.00 70 ILE A O 1
ATOM 564 N N . GLN A 1 71 ? 5.540 -8.537 -0.710 1.00 87.38 71 GLN A N 1
ATOM 565 C CA . GLN A 1 71 ? 6.988 -8.755 -0.689 1.00 87.38 71 GLN A CA 1
ATOM 566 C C . GLN A 1 71 ? 7.722 -7.576 -0.068 1.00 87.38 71 GLN A C 1
ATOM 568 O O . GLN A 1 71 ? 8.606 -7.757 0.763 1.00 87.38 71 GLN A O 1
ATOM 573 N N . THR A 1 72 ? 7.380 -6.361 -0.488 1.00 85.12 72 THR A N 1
ATOM 574 C CA . THR A 1 72 ? 7.951 -5.129 0.053 1.00 85.12 72 THR A CA 1
ATOM 575 C C . THR A 1 72 ? 6.916 -4.021 0.005 1.00 85.12 72 THR A C 1
ATOM 577 O O . THR A 1 72 ? 5.920 -4.119 -0.709 1.00 85.12 72 THR A O 1
ATOM 580 N N . GLY A 1 73 ? 7.153 -2.936 0.723 1.00 85.69 73 GLY A N 1
ATOM 581 C CA . GLY A 1 73 ? 6.381 -1.729 0.534 1.00 85.69 73 GLY A CA 1
ATOM 582 C C . GLY A 1 73 ? 6.997 -0.511 1.188 1.00 85.69 73 GLY A C 1
ATOM 583 O O . GLY A 1 73 ? 8.070 -0.548 1.792 1.00 85.69 73 GLY A O 1
ATOM 584 N N . PHE A 1 74 ? 6.314 0.599 0.976 1.00 83.75 74 PHE A N 1
ATOM 585 C CA . PHE A 1 74 ? 6.718 1.942 1.323 1.00 83.75 74 PHE A CA 1
ATOM 586 C C . PHE A 1 74 ? 5.495 2.719 1.810 1.00 83.75 74 PHE A C 1
ATOM 588 O O . PHE A 1 74 ? 4.436 2.647 1.195 1.00 83.75 74 PHE A O 1
ATOM 595 N N . ILE A 1 75 ? 5.643 3.506 2.867 1.00 81.56 75 ILE A N 1
ATOM 596 C CA . ILE A 1 75 ? 4.627 4.447 3.344 1.00 81.56 75 ILE A CA 1
ATOM 597 C C . ILE A 1 75 ? 5.281 5.821 3.443 1.00 81.56 75 ILE A C 1
ATOM 599 O O . ILE A 1 75 ? 6.286 5.969 4.133 1.00 81.56 75 ILE A O 1
ATOM 603 N N . GLY A 1 76 ? 4.726 6.830 2.777 1.00 76.44 76 GLY A N 1
ATOM 604 C CA . GLY A 1 76 ? 5.224 8.206 2.850 1.00 76.44 76 GLY A CA 1
ATOM 605 C C . GLY A 1 76 ? 4.244 9.214 2.260 1.00 76.44 76 GLY A C 1
ATOM 606 O O . GLY A 1 76 ? 3.159 8.845 1.835 1.00 76.44 76 GLY A O 1
ATOM 607 N N . GLY A 1 77 ? 4.591 10.500 2.208 1.00 62.62 77 GLY A N 1
ATOM 608 C CA . GLY A 1 77 ? 3.794 11.483 1.452 1.00 62.62 77 GLY A CA 1
ATOM 609 C C . GLY A 1 77 ? 2.644 12.189 2.193 1.00 62.62 77 GLY A C 1
ATOM 610 O O . GLY A 1 77 ? 1.952 12.972 1.553 1.00 62.62 77 GLY A O 1
ATOM 611 N N . GLY A 1 78 ? 2.466 12.004 3.510 1.00 60.06 78 GLY A N 1
ATOM 612 C CA . GLY A 1 78 ? 1.559 12.848 4.312 1.00 60.06 78 GLY A CA 1
ATOM 613 C C . GLY A 1 78 ? 2.046 13.152 5.735 1.00 60.06 78 GLY A C 1
ATOM 614 O O . GLY A 1 78 ? 3.053 12.610 6.190 1.00 60.06 78 GLY A O 1
ATOM 615 N N . VAL A 1 79 ? 1.346 14.058 6.427 1.00 58.94 79 VAL A N 1
ATOM 616 C CA . VAL A 1 79 ? 1.593 14.435 7.842 1.00 58.94 79 VAL A CA 1
ATOM 617 C C . VAL A 1 79 ? 0.812 13.537 8.819 1.00 58.94 79 VAL A C 1
ATOM 619 O O . VAL A 1 79 ? 1.151 13.473 9.993 1.00 58.94 79 VAL A O 1
ATOM 622 N N . SER A 1 80 ? -0.216 12.836 8.330 1.00 68.69 80 SER A N 1
ATOM 623 C CA . SER A 1 80 ? -1.023 11.849 9.060 1.00 68.69 80 SER A CA 1
ATOM 624 C C . SER A 1 80 ? -1.402 10.698 8.128 1.00 68.69 80 SER A C 1
ATOM 626 O O . SER A 1 80 ? -1.465 10.907 6.912 1.00 68.69 80 SER A O 1
ATOM 628 N N . ILE A 1 81 ? -1.706 9.512 8.672 1.00 68.12 81 ILE A N 1
ATOM 629 C CA . ILE A 1 81 ? -2.110 8.334 7.871 1.00 68.12 81 ILE A CA 1
ATOM 630 C C . ILE A 1 81 ? -3.255 8.620 6.913 1.00 68.12 81 ILE A C 1
ATOM 632 O O . ILE A 1 81 ? -3.261 8.122 5.789 1.00 68.12 81 ILE A O 1
ATOM 636 N N . GLU A 1 82 ? -4.190 9.468 7.327 1.00 72.31 82 GLU A N 1
ATOM 637 C CA . GLU A 1 82 ? -5.315 9.907 6.504 1.00 72.31 82 GLU A CA 1
ATOM 638 C C . GLU A 1 82 ? -4.879 10.600 5.202 1.00 72.31 82 GLU A C 1
ATOM 640 O O . GLU A 1 82 ? -5.724 10.871 4.360 1.00 72.31 82 GLU A O 1
ATOM 645 N N . ASN A 1 83 ? -3.590 10.909 5.039 1.00 75.94 83 ASN A N 1
ATOM 646 C CA . ASN A 1 83 ? -3.006 11.587 3.887 1.00 75.94 83 ASN A CA 1
ATOM 647 C C . ASN A 1 83 ? -1.768 10.859 3.329 1.00 75.94 83 ASN A C 1
ATOM 649 O O . ASN A 1 83 ? -0.972 11.462 2.611 1.00 75.94 83 ASN A O 1
ATOM 653 N N . TYR A 1 84 ? -1.545 9.592 3.688 1.00 79.69 84 TYR A N 1
ATOM 654 C CA . TYR A 1 84 ? -0.365 8.852 3.240 1.00 79.69 84 TYR A CA 1
ATOM 655 C C . TYR A 1 84 ? -0.525 8.268 1.833 1.00 79.69 84 TYR A C 1
ATOM 657 O O . TYR A 1 84 ? -1.608 7.868 1.404 1.00 79.69 84 TYR A O 1
ATOM 665 N N . LYS A 1 85 ? 0.611 8.158 1.143 1.00 86.38 85 LYS A N 1
ATOM 666 C CA . LYS A 1 85 ? 0.836 7.252 0.023 1.00 86.38 85 LYS A CA 1
ATOM 667 C C . LYS A 1 85 ? 1.444 5.956 0.553 1.00 86.38 85 LYS A C 1
ATOM 669 O O . LYS A 1 85 ? 2.577 5.939 1.033 1.00 86.38 85 LYS A O 1
ATOM 674 N N . VAL A 1 86 ? 0.715 4.863 0.408 1.00 87.88 86 VAL A N 1
ATOM 675 C CA . VAL A 1 86 ? 1.195 3.500 0.655 1.00 87.88 86 VAL A CA 1
ATOM 676 C C . VAL A 1 86 ? 1.539 2.892 -0.697 1.00 87.88 86 VAL A C 1
ATOM 678 O O . VAL A 1 86 ? 0.769 3.020 -1.631 1.00 87.88 86 VAL A O 1
ATOM 681 N N . SER A 1 87 ? 2.699 2.281 -0.874 1.00 89.50 87 SER A N 1
ATOM 682 C CA . SER A 1 87 ? 3.057 1.561 -2.100 1.00 89.50 87 SER A CA 1
ATOM 683 C C . SER A 1 87 ? 3.517 0.169 -1.733 1.00 89.50 87 SER A C 1
ATOM 685 O O . SER A 1 87 ? 4.373 0.033 -0.868 1.00 89.50 87 SER A O 1
ATOM 687 N N . VAL A 1 88 ? 2.966 -0.856 -2.367 1.00 90.06 88 VAL A N 1
ATOM 688 C CA . VAL A 1 88 ? 3.282 -2.249 -2.051 1.00 90.06 88 VAL A CA 1
ATOM 689 C C . VAL A 1 88 ? 3.687 -2.993 -3.307 1.00 90.06 88 VAL A C 1
ATOM 691 O O . VAL A 1 88 ? 3.066 -2.830 -4.352 1.00 90.06 88 VAL A O 1
ATOM 694 N N . SER A 1 89 ? 4.733 -3.801 -3.195 1.00 91.00 89 SER A N 1
ATOM 695 C CA . SER A 1 89 ? 5.100 -4.805 -4.182 1.00 91.00 89 SER A CA 1
ATOM 696 C C . SER A 1 89 ? 4.544 -6.149 -3.736 1.00 91.00 89 SER A C 1
ATOM 698 O O . SER A 1 89 ? 4.775 -6.550 -2.591 1.00 91.00 89 SER A O 1
ATOM 700 N N . HIS A 1 90 ? 3.880 -6.873 -4.629 1.00 89.81 90 HIS A N 1
ATOM 701 C CA . HIS A 1 90 ? 3.316 -8.185 -4.323 1.00 89.81 90 HIS A CA 1
ATOM 702 C C . HIS A 1 90 ? 3.832 -9.292 -5.252 1.00 89.81 90 HIS A C 1
ATOM 704 O O . HIS A 1 90 ? 4.455 -9.059 -6.281 1.00 89.81 90 HIS A O 1
ATOM 710 N N . SER A 1 91 ? 3.606 -10.542 -4.866 1.00 89.75 91 SER A N 1
ATOM 711 C CA . SER A 1 91 ? 3.904 -11.707 -5.691 1.00 89.75 91 SER A CA 1
ATOM 712 C C . SER A 1 91 ? 2.849 -11.872 -6.785 1.00 89.75 91 SER A C 1
ATOM 714 O O . SER A 1 91 ? 1.652 -11.755 -6.526 1.00 89.75 91 SER A O 1
ATOM 716 N N . ARG A 1 92 ? 3.283 -12.261 -7.992 1.00 87.3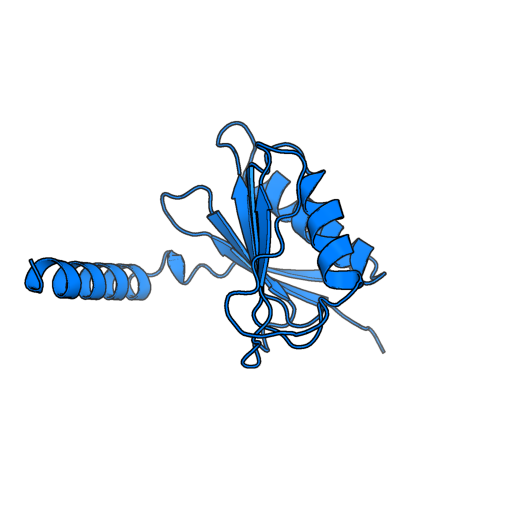1 92 ARG A N 1
ATOM 717 C CA . ARG A 1 92 ? 2.392 -12.632 -9.112 1.00 87.31 92 ARG A CA 1
ATOM 718 C C . ARG A 1 92 ? 1.522 -13.861 -8.840 1.00 87.31 92 ARG A C 1
ATOM 720 O O . ARG A 1 92 ? 0.647 -14.170 -9.638 1.00 87.31 92 ARG A O 1
ATOM 727 N N . ALA A 1 93 ? 1.808 -14.609 -7.775 1.00 89.62 93 ALA A N 1
ATOM 728 C CA . ALA A 1 93 ? 1.023 -15.780 -7.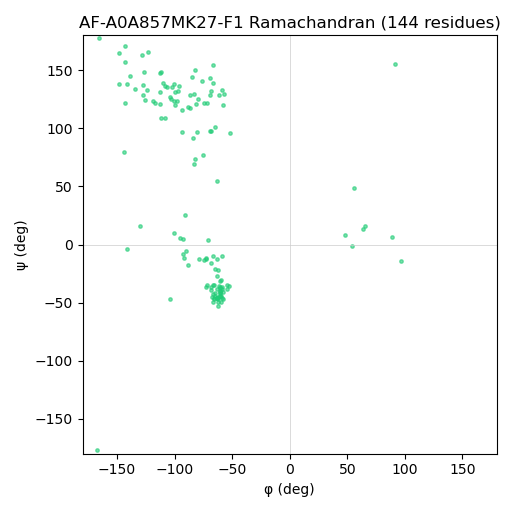397 1.00 89.62 93 ALA A CA 1
ATOM 729 C C . ALA A 1 93 ? -0.337 -15.420 -6.768 1.00 89.62 93 ALA A C 1
ATOM 731 O O . ALA A 1 93 ? -1.173 -16.308 -6.621 1.00 89.62 93 ALA A O 1
ATOM 732 N N . PHE A 1 94 ? -0.541 -14.154 -6.390 1.00 88.81 94 PHE A N 1
ATOM 733 C CA . PHE A 1 94 ? -1.759 -13.644 -5.762 1.00 88.81 94 PHE A CA 1
ATOM 734 C C . PHE A 1 94 ? -2.492 -12.701 -6.722 1.00 88.81 94 PHE A C 1
ATOM 736 O O . PHE A 1 94 ? -1.850 -12.025 -7.531 1.00 88.81 94 PHE A O 1
ATOM 743 N N . ASP A 1 95 ? -3.823 -12.666 -6.637 1.00 89.62 95 ASP A N 1
ATOM 744 C CA . ASP A 1 95 ? -4.639 -11.741 -7.425 1.00 89.62 95 ASP A CA 1
ATOM 745 C C . ASP A 1 95 ? -4.412 -10.299 -6.947 1.00 89.62 95 ASP A C 1
ATOM 747 O O . ASP A 1 95 ? -4.426 -10.017 -5.749 1.00 89.62 95 ASP A O 1
ATOM 751 N N . GLU A 1 96 ? -4.188 -9.381 -7.887 1.00 87.00 96 GLU A N 1
ATOM 752 C CA . GLU A 1 96 ? -3.933 -7.965 -7.590 1.00 87.00 96 GLU A CA 1
ATOM 753 C C . GLU A 1 96 ? -5.115 -7.323 -6.845 1.00 87.00 96 GLU A C 1
ATOM 755 O O . GLU A 1 96 ? -4.895 -6.529 -5.934 1.00 87.00 96 GLU A O 1
ATOM 760 N N . ASN A 1 97 ? -6.362 -7.692 -7.165 1.00 89.06 97 ASN A N 1
ATOM 761 C CA . ASN A 1 97 ? -7.535 -7.112 -6.507 1.00 89.06 97 ASN A CA 1
ATOM 762 C C . ASN A 1 97 ? -7.671 -7.608 -5.061 1.00 89.06 97 ASN A C 1
ATOM 764 O O . ASN A 1 97 ? -8.075 -6.837 -4.191 1.00 89.06 97 ASN A O 1
ATOM 768 N N . ASP A 1 98 ? -7.304 -8.864 -4.790 1.00 91.31 98 ASP A N 1
ATOM 769 C CA . ASP A 1 98 ? -7.297 -9.410 -3.427 1.00 91.31 98 ASP A CA 1
ATOM 770 C C . ASP A 1 98 ? -6.254 -8.689 -2.559 1.00 91.31 98 ASP A C 1
ATOM 772 O O . ASP A 1 98 ? -6.529 -8.331 -1.412 1.00 91.31 98 ASP A O 1
ATOM 776 N N . ILE A 1 99 ? -5.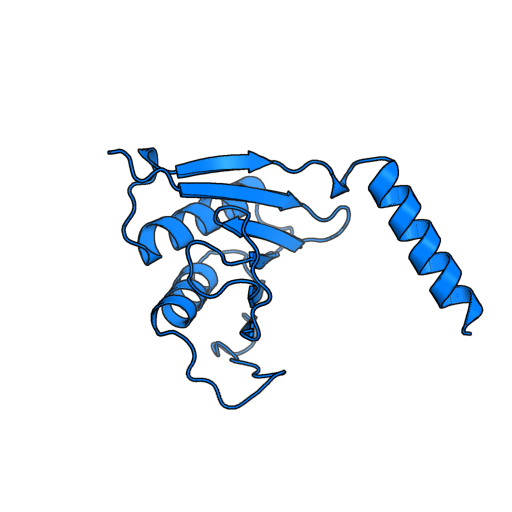070 -8.416 -3.125 1.00 91.94 99 ILE A N 1
ATOM 777 C CA . ILE A 1 99 ? -4.029 -7.616 -2.467 1.00 91.94 99 ILE A CA 1
ATOM 778 C C . ILE A 1 99 ? -4.523 -6.190 -2.208 1.00 91.94 99 ILE A C 1
ATOM 780 O O . ILE A 1 99 ? -4.362 -5.673 -1.103 1.00 91.94 99 ILE A O 1
ATOM 784 N N . GLU A 1 100 ? -5.138 -5.550 -3.204 1.00 91.56 100 GLU A N 1
ATOM 785 C CA . GLU A 1 100 ? -5.685 -4.199 -3.069 1.00 91.56 100 GLU A CA 1
ATOM 786 C C . GLU A 1 100 ? -6.714 -4.096 -1.953 1.00 91.56 100 GLU A C 1
ATOM 788 O O . GLU A 1 100 ? -6.632 -3.190 -1.120 1.00 91.56 100 GLU A O 1
ATOM 793 N N . PHE A 1 101 ? -7.649 -5.043 -1.911 1.00 93.31 101 PHE A N 1
ATOM 794 C CA . PHE A 1 101 ? -8.673 -5.076 -0.882 1.00 93.31 101 PHE A CA 1
ATOM 795 C C . PHE A 1 101 ? -8.060 -5.281 0.507 1.00 93.31 101 PHE A C 1
ATOM 797 O O . PHE A 1 101 ? -8.351 -4.507 1.416 1.00 93.31 101 PHE A O 1
ATOM 804 N N . ALA A 1 102 ? -7.134 -6.231 0.663 1.00 93.81 102 ALA A N 1
ATOM 805 C CA . ALA A 1 102 ? -6.464 -6.473 1.941 1.00 93.81 102 ALA A CA 1
ATOM 806 C C . ALA A 1 102 ? -5.677 -5.246 2.445 1.00 93.81 102 ALA A C 1
ATOM 808 O O . ALA A 1 102 ? -5.670 -4.951 3.642 1.00 93.81 102 ALA A O 1
ATOM 809 N N . VAL A 1 103 ? -5.038 -4.487 1.546 1.00 92.94 103 VAL A N 1
ATOM 810 C CA . VAL A 1 103 ? -4.338 -3.247 1.923 1.00 92.94 103 VAL A CA 1
ATOM 811 C C . VAL A 1 103 ? -5.329 -2.167 2.365 1.00 92.94 103 VAL A C 1
ATOM 813 O O . VAL A 1 103 ? -5.067 -1.469 3.346 1.00 92.94 103 VAL A O 1
ATOM 816 N N . ILE A 1 104 ? -6.480 -2.045 1.699 1.00 91.94 104 ILE A N 1
ATOM 817 C CA . ILE A 1 104 ? -7.560 -1.139 2.121 1.00 91.94 104 ILE A CA 1
ATOM 818 C C . ILE A 1 104 ? -8.065 -1.511 3.520 1.00 91.94 104 ILE A C 1
ATOM 820 O O . ILE A 1 104 ? -8.203 -0.627 4.369 1.00 91.94 104 ILE A O 1
ATOM 824 N N . GLU A 1 105 ? -8.266 -2.804 3.791 1.00 93.06 105 GLU A N 1
ATOM 825 C CA . GLU A 1 105 ? -8.644 -3.289 5.122 1.00 93.06 105 GLU A CA 1
ATOM 826 C C . GLU A 1 105 ? -7.601 -2.938 6.184 1.00 93.06 105 GLU A C 1
ATOM 828 O O . GLU A 1 105 ? -7.953 -2.435 7.254 1.00 93.06 105 GLU A O 1
ATOM 833 N N . ALA A 1 106 ? -6.314 -3.130 5.885 1.00 92.44 106 ALA A N 1
ATOM 834 C CA . ALA A 1 106 ? -5.230 -2.769 6.793 1.00 92.44 106 ALA A CA 1
ATOM 835 C C . ALA A 1 106 ? -5.220 -1.266 7.115 1.00 92.44 106 ALA A C 1
ATOM 837 O O . ALA A 1 106 ? -5.052 -0.887 8.279 1.00 92.44 106 ALA A O 1
ATOM 838 N N . VAL A 1 107 ? -5.444 -0.404 6.117 1.00 89.81 107 VAL A N 1
ATOM 839 C CA . VAL A 1 107 ? -5.548 1.049 6.320 1.00 89.81 107 VAL A CA 1
ATOM 840 C C . VAL A 1 107 ? -6.738 1.376 7.218 1.00 89.81 107 VAL A C 1
ATOM 842 O O . VAL A 1 107 ? -6.549 2.029 8.245 1.00 89.81 107 VAL A O 1
ATOM 845 N N . ALA A 1 108 ? -7.935 0.890 6.880 1.00 88.88 108 ALA A N 1
ATOM 846 C CA . ALA A 1 108 ? -9.167 1.176 7.615 1.00 88.88 108 ALA A CA 1
ATOM 847 C C . ALA A 1 108 ? -9.081 0.728 9.083 1.00 88.88 108 ALA A C 1
ATOM 849 O O . ALA A 1 108 ? -9.349 1.514 9.996 1.00 88.88 108 ALA A O 1
ATOM 850 N N . LYS A 1 109 ? -8.590 -0.497 9.317 1.00 89.88 109 LYS A N 1
ATOM 851 C CA . LYS A 1 109 ? -8.330 -1.050 10.652 1.00 89.88 109 LYS A CA 1
ATOM 852 C C . LYS A 1 109 ? -7.358 -0.182 11.451 1.00 89.88 109 LYS A C 1
ATOM 854 O O . LYS A 1 109 ? -7.571 0.033 12.642 1.00 89.88 109 LYS A O 1
ATOM 859 N N . THR A 1 110 ? -6.306 0.333 10.813 1.00 89.94 110 THR A N 1
ATOM 860 C CA . THR A 1 110 ? -5.265 1.117 11.500 1.00 89.94 110 THR A CA 1
ATOM 861 C C . THR A 1 110 ? -5.788 2.455 12.027 1.00 89.94 110 THR A C 1
ATOM 863 O O . THR A 1 110 ? -5.376 2.889 13.101 1.00 89.94 110 THR A O 1
ATOM 866 N N . ILE A 1 111 ? -6.715 3.096 11.310 1.00 85.75 111 ILE A N 1
ATOM 867 C CA . ILE A 1 111 ? -7.328 4.371 11.727 1.00 85.75 111 ILE A CA 1
ATOM 868 C C . ILE A 1 111 ? -8.720 4.203 12.343 1.00 85.75 111 ILE A C 1
ATOM 870 O O . ILE A 1 111 ? -9.393 5.194 12.618 1.00 85.75 111 ILE A O 1
ATOM 874 N N . ASN A 1 112 ? -9.122 2.957 12.610 1.00 88.94 112 ASN A N 1
ATOM 875 C CA . ASN A 1 112 ? -10.381 2.598 13.256 1.00 88.94 112 ASN A CA 1
ATOM 876 C C . ASN A 1 112 ? -11.620 3.164 12.531 1.00 88.94 112 ASN A C 1
ATOM 878 O O . ASN A 1 112 ? -12.497 3.766 13.153 1.00 88.94 112 ASN A O 1
ATOM 882 N N . ILE A 1 113 ? -11.666 2.975 11.210 1.00 85.50 113 ILE A N 1
ATOM 883 C CA . ILE A 1 113 ? -12.807 3.297 10.341 1.00 85.50 113 ILE A CA 1
ATOM 884 C C . ILE A 1 113 ? -13.437 1.987 9.849 1.00 85.50 113 ILE A C 1
ATOM 886 O O . ILE A 1 113 ? -12.725 1.035 9.527 1.00 85.50 113 ILE A O 1
ATOM 890 N N . GLU A 1 114 ? -14.770 1.929 9.802 1.00 87.38 114 GLU A N 1
ATOM 891 C CA . GLU A 1 114 ? -15.501 0.790 9.238 1.00 87.38 114 GLU A CA 1
ATOM 892 C C . GLU A 1 114 ? -15.314 0.733 7.715 1.00 87.38 114 GLU A C 1
ATOM 894 O O . GLU A 1 114 ? -15.281 1.764 7.047 1.00 87.38 114 GLU A O 1
ATOM 899 N N . LEU A 1 115 ? -15.216 -0.468 7.135 1.00 86.88 115 LEU A N 1
ATOM 900 C CA . LEU A 1 115 ? -15.033 -0.620 5.684 1.00 86.88 115 LEU A CA 1
ATOM 901 C C . LEU A 1 115 ? -16.171 -0.004 4.863 1.00 86.88 115 LEU A C 1
ATOM 903 O O . LEU A 1 115 ? -15.919 0.511 3.777 1.00 86.88 115 LEU A O 1
ATOM 907 N N . ASP A 1 116 ? -17.389 0.005 5.406 1.00 88.50 116 ASP A N 1
ATOM 908 C CA . ASP A 1 116 ? -18.564 0.621 4.780 1.00 88.50 116 ASP A CA 1
ATOM 909 C C . ASP A 1 116 ? -18.429 2.152 4.634 1.00 88.50 116 ASP A C 1
ATOM 911 O O . ASP A 1 116 ? -19.081 2.755 3.779 1.00 88.50 116 ASP 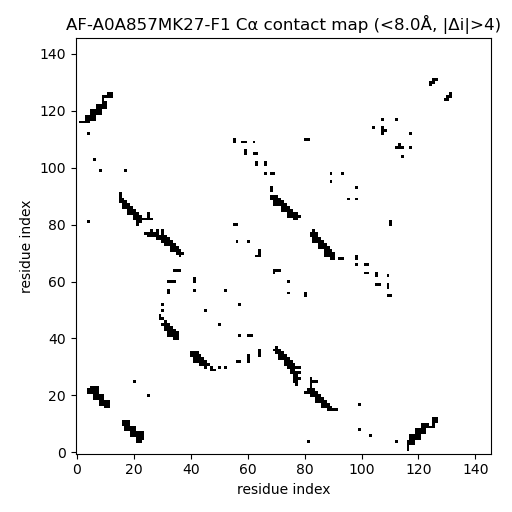A O 1
ATOM 915 N N . ASP A 1 117 ? -17.550 2.782 5.422 1.00 86.12 117 ASP A N 1
ATOM 916 C CA . ASP A 1 117 ? -17.213 4.208 5.346 1.00 86.12 117 ASP A CA 1
ATOM 917 C C . ASP A 1 117 ? -15.986 4.487 4.449 1.00 86.12 117 ASP A C 1
ATOM 919 O 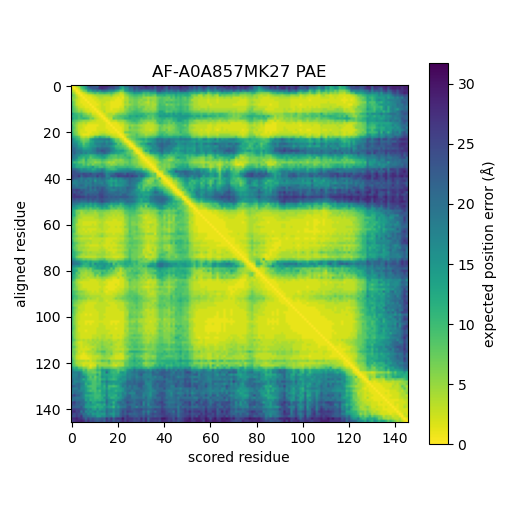O . ASP A 1 117 ? -15.532 5.632 4.339 1.00 86.12 117 ASP A O 1
ATOM 923 N N . VAL A 1 118 ? -15.430 3.469 3.780 1.00 84.12 118 VAL A N 1
ATOM 924 C CA . VAL A 1 118 ? -14.307 3.625 2.848 1.00 84.12 118 VAL A CA 1
ATOM 925 C C . VAL A 1 118 ? -14.812 3.679 1.409 1.00 84.12 118 VAL A C 1
ATOM 927 O O . VAL A 1 118 ? -15.445 2.765 0.892 1.00 84.12 118 VAL A O 1
ATOM 930 N N . THR A 1 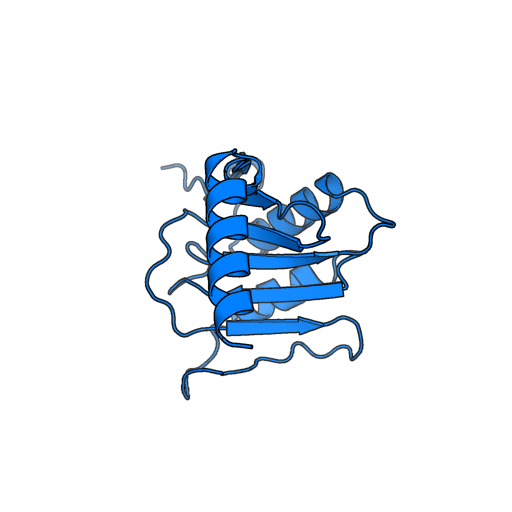119 ? -14.464 4.756 0.714 1.00 87.75 119 THR A N 1
ATOM 931 C CA . THR A 1 119 ? -14.655 4.901 -0.732 1.00 87.75 119 THR A CA 1
ATOM 932 C C . THR A 1 119 ? -13.330 4.685 -1.442 1.00 87.75 119 THR A C 1
ATOM 934 O O . THR A 1 119 ? -12.308 5.233 -1.025 1.00 87.75 119 THR A O 1
ATOM 937 N N . PHE A 1 120 ? -13.331 3.922 -2.534 1.00 85.44 120 PHE A N 1
ATOM 938 C CA . PHE A 1 120 ? -12.133 3.717 -3.341 1.00 85.44 120 PHE A CA 1
ATOM 939 C C . PHE A 1 120 ? -12.354 4.050 -4.817 1.00 85.44 120 PHE A C 1
ATOM 941 O O . PHE A 1 120 ? -13.453 3.919 -5.353 1.00 85.44 120 PHE A O 1
ATOM 948 N N . GLU A 1 121 ? -11.291 4.519 -5.462 1.00 87.25 121 GLU A N 1
ATOM 949 C CA . GLU A 1 121 ? -11.259 4.906 -6.873 1.00 87.25 121 GLU A CA 1
ATOM 950 C C . GLU A 1 121 ? -10.003 4.329 -7.516 1.00 87.25 121 GLU A C 1
ATOM 952 O O . GLU A 1 121 ? -8.914 4.463 -6.960 1.00 87.25 121 GLU A O 1
ATOM 957 N N . LEU A 1 122 ? -10.141 3.718 -8.690 1.00 81.88 122 LEU A N 1
ATOM 958 C CA . LEU A 1 122 ? -8.999 3.270 -9.476 1.00 81.88 122 LEU A CA 1
ATOM 959 C C . LEU A 1 122 ? -8.505 4.424 -10.359 1.00 81.88 122 LEU A C 1
ATOM 961 O O . LEU A 1 122 ? -9.234 4.910 -11.222 1.00 81.88 122 LEU A O 1
ATOM 965 N N . ASP A 1 123 ? -7.267 4.859 -10.141 1.00 78.94 123 ASP A N 1
ATOM 966 C CA . ASP A 1 123 ? -6.582 5.829 -10.987 1.00 78.94 123 ASP A CA 1
ATOM 967 C C . ASP A 1 123 ? -5.938 5.111 -12.179 1.00 78.94 123 ASP A C 1
ATOM 969 O O . ASP A 1 123 ? -4.795 4.647 -12.140 1.00 78.94 123 ASP A O 1
ATOM 973 N N . ASP A 1 124 ? -6.693 5.036 -13.274 1.00 67.44 124 ASP A N 1
ATOM 974 C CA . ASP A 1 124 ? -6.211 4.530 -14.559 1.00 67.44 124 ASP A CA 1
ATOM 975 C C . ASP A 1 124 ? -5.210 5.489 -15.246 1.00 67.44 124 ASP A C 1
ATOM 977 O O . ASP A 1 124 ? -4.769 5.209 -16.365 1.00 67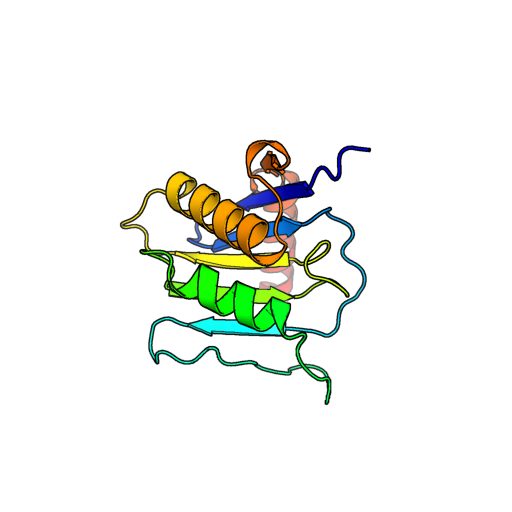.44 124 ASP A O 1
ATOM 981 N N . TYR A 1 125 ? -4.799 6.610 -14.625 1.00 61.78 125 TYR A N 1
ATOM 982 C CA . TYR A 1 125 ? -3.828 7.544 -15.213 1.00 61.78 125 TYR A CA 1
ATOM 983 C C . TYR A 1 125 ? -2.527 6.854 -15.622 1.00 61.78 125 TYR A C 1
ATOM 985 O O . TYR A 1 125 ? -2.010 7.133 -16.705 1.00 61.78 125 TYR A O 1
ATOM 993 N N . ALA A 1 126 ? -2.037 5.892 -14.838 1.00 56.38 126 ALA A N 1
ATOM 994 C CA . ALA A 1 126 ? -0.847 5.116 -15.188 1.00 56.38 126 ALA A CA 1
ATOM 995 C C . ALA A 1 126 ? -1.024 4.291 -16.484 1.00 56.38 126 ALA A C 1
ATOM 997 O O . ALA A 1 126 ? -0.056 3.958 -17.165 1.00 56.38 126 ALA A O 1
ATOM 998 N N . ARG A 1 127 ? -2.267 3.994 -16.883 1.00 55.81 127 ARG A N 1
ATOM 999 C CA . ARG A 1 127 ? -2.606 3.313 -18.144 1.00 55.81 127 ARG A CA 1
ATOM 1000 C C . ARG A 1 127 ? -2.893 4.284 -19.295 1.00 55.81 127 ARG A C 1
ATOM 1002 O O . ARG A 1 127 ? -2.999 3.832 -20.441 1.00 55.81 127 ARG A O 1
ATOM 1009 N N . SER A 1 128 ? -2.983 5.587 -19.018 1.00 66.94 128 SER A N 1
ATOM 1010 C CA . SER A 1 128 ? -3.254 6.623 -20.016 1.00 66.94 128 SER A CA 1
ATOM 1011 C C . SER A 1 128 ? -2.112 6.778 -21.025 1.00 66.94 128 SER A C 1
ATOM 1013 O O . SER A 1 128 ? -0.938 6.508 -20.746 1.00 66.94 128 SER A O 1
ATOM 1015 N N . ASP A 1 129 ? -2.457 7.260 -22.218 1.00 74.81 129 ASP A N 1
ATOM 1016 C CA . ASP A 1 129 ? -1.464 7.599 -23.237 1.00 74.81 129 ASP A CA 1
ATOM 1017 C C . ASP A 1 129 ? -0.534 8.735 -22.778 1.00 74.81 129 ASP A C 1
ATOM 1019 O O . ASP A 1 129 ? 0.632 8.760 -23.173 1.00 74.81 129 ASP A O 1
ATOM 1023 N N . GLU A 1 130 ? -1.003 9.612 -21.882 1.00 68.56 130 GLU A N 1
ATOM 1024 C CA . GLU A 1 130 ? -0.194 10.679 -21.283 1.00 68.56 130 GLU A CA 1
ATOM 1025 C C . GLU A 1 130 ? 0.930 10.109 -20.406 1.00 68.56 130 GLU A C 1
ATOM 1027 O O . GLU A 1 130 ? 2.085 10.514 -20.544 1.00 68.56 130 GLU A O 1
ATOM 1032 N N . TYR A 1 131 ? 0.630 9.126 -19.551 1.00 71.19 131 TYR A N 1
ATOM 1033 C CA . TYR A 1 131 ? 1.647 8.472 -18.726 1.00 71.19 131 TYR A CA 1
ATOM 1034 C C . TYR A 1 131 ? 2.676 7.734 -19.586 1.00 71.19 131 TYR A C 1
ATOM 1036 O O . TYR A 1 131 ? 3.879 7.923 -19.406 1.00 71.19 131 TYR A O 1
ATOM 1044 N N . LYS A 1 132 ? 2.227 6.962 -20.589 1.00 72.50 132 LYS A N 1
ATOM 1045 C CA . LYS A 1 132 ? 3.131 6.291 -21.544 1.00 72.50 132 LYS A CA 1
ATOM 1046 C C . LYS A 1 132 ? 4.013 7.290 -22.288 1.00 72.50 132 LYS A C 1
ATOM 1048 O O . LYS A 1 132 ? 5.171 6.992 -22.579 1.00 72.50 132 LYS A O 1
ATOM 1053 N N . GLN A 1 133 ? 3.482 8.466 -22.617 1.00 77.06 133 GLN A N 1
ATOM 1054 C CA . GLN A 1 133 ? 4.258 9.530 -23.239 1.00 77.06 133 GLN A CA 1
ATOM 1055 C C . GLN A 1 133 ? 5.315 10.082 -22.275 1.00 77.06 133 GLN A C 1
ATOM 1057 O O . GLN A 1 133 ? 6.488 10.120 -22.648 1.00 77.06 133 GLN A O 1
ATOM 1062 N N . ARG A 1 134 ? 4.944 10.427 -21.034 1.00 71.44 134 ARG A N 1
ATOM 1063 C CA . ARG A 1 134 ? 5.895 10.909 -20.016 1.00 71.44 134 ARG A CA 1
ATOM 1064 C C . ARG A 1 134 ? 6.972 9.878 -19.689 1.00 71.44 134 ARG A C 1
ATOM 1066 O O . ARG A 1 134 ? 8.138 10.243 -19.586 1.00 71.44 134 ARG A O 1
ATOM 1073 N N . GLN A 1 135 ? 6.617 8.596 -19.593 1.00 75.06 135 GLN A N 1
ATOM 1074 C CA . GLN A 1 135 ? 7.572 7.507 -19.378 1.00 75.06 135 GLN A CA 1
ATOM 1075 C C . GLN A 1 135 ? 8.601 7.453 -20.513 1.00 75.06 135 GLN A C 1
ATOM 1077 O O . GLN A 1 135 ? 9.802 7.490 -20.256 1.00 75.06 135 GLN A O 1
ATOM 1082 N N . ARG A 1 136 ? 8.146 7.472 -21.774 1.00 78.25 136 ARG A N 1
ATOM 1083 C CA . ARG A 1 136 ? 9.040 7.510 -22.944 1.00 78.25 136 ARG A CA 1
ATOM 1084 C C . ARG A 1 136 ? 9.907 8.768 -22.978 1.00 78.25 136 ARG A C 1
ATOM 1086 O O . ARG A 1 136 ? 11.040 8.711 -23.448 1.00 78.25 136 ARG A O 1
ATOM 1093 N N . GLU A 1 137 ? 9.387 9.912 -22.540 1.00 80.69 137 GLU A N 1
ATOM 1094 C CA . GLU A 1 137 ? 10.143 11.167 -22.458 1.00 80.69 137 GLU A CA 1
ATOM 1095 C C . GLU A 1 137 ? 11.238 11.099 -21.386 1.00 80.69 137 GLU A C 1
ATOM 1097 O O . GLU A 1 137 ? 12.385 11.444 -21.677 1.00 80.69 137 GLU A O 1
ATOM 1102 N N . SER A 1 138 ? 10.925 10.583 -20.195 1.00 68.25 138 SER A N 1
ATOM 1103 C CA . SER A 1 138 ? 11.903 10.338 -19.129 1.00 68.25 138 SER A CA 1
ATOM 1104 C C . SER A 1 138 ? 12.965 9.316 -19.538 1.00 68.25 138 SER A C 1
ATOM 1106 O O . SER A 1 138 ? 14.154 9.574 -19.355 1.00 68.25 138 SER A O 1
ATOM 1108 N N . GLU A 1 139 ? 12.573 8.200 -20.156 1.00 76.88 139 GLU A N 1
ATOM 1109 C CA . GLU A 1 139 ? 13.503 7.193 -20.687 1.00 76.88 139 GLU A CA 1
ATOM 1110 C C . GLU A 1 139 ? 14.423 7.787 -21.763 1.00 76.88 139 GLU A C 1
ATOM 1112 O O . GLU A 1 139 ? 15.637 7.585 -21.729 1.00 76.88 139 GLU A O 1
ATOM 1117 N N . ARG A 1 140 ? 13.874 8.588 -22.690 1.00 75.56 140 ARG A N 1
ATOM 1118 C CA . ARG A 1 140 ? 14.664 9.304 -23.707 1.00 75.56 140 ARG A CA 1
ATOM 1119 C C . ARG A 1 140 ? 15.626 10.315 -23.098 1.00 75.56 140 ARG A C 1
ATOM 1121 O O . ARG A 1 140 ? 16.716 10.492 -23.635 1.00 75.56 140 ARG A O 1
ATOM 1128 N N . ALA A 1 141 ? 15.228 11.012 -22.038 1.00 68.25 141 ALA A N 1
ATOM 1129 C CA . ALA A 1 141 ? 16.101 11.947 -21.340 1.00 68.25 141 ALA A CA 1
ATOM 1130 C C . ALA A 1 141 ? 17.262 11.212 -20.653 1.00 68.25 141 ALA A C 1
ATOM 1132 O O . ALA A 1 141 ? 18.406 11.644 -20.778 1.00 68.25 141 ALA A O 1
ATOM 1133 N N . TYR A 1 142 ? 16.987 10.074 -20.010 1.00 62.12 142 TYR A N 1
ATOM 1134 C CA . TYR A 1 142 ? 18.001 9.241 -19.363 1.00 62.12 142 TYR A CA 1
ATOM 1135 C C . TYR A 1 142 ? 18.987 8.636 -20.374 1.00 62.12 142 TYR A C 1
ATOM 1137 O O . TYR A 1 142 ? 20.197 8.728 -20.190 1.00 62.12 142 TYR A O 1
ATOM 1145 N N . ALA A 1 143 ? 18.491 8.114 -21.499 1.00 61.25 143 ALA A N 1
ATOM 1146 C CA . ALA A 1 143 ? 19.315 7.541 -22.569 1.00 61.25 143 ALA A CA 1
ATOM 1147 C C . ALA A 1 143 ? 20.207 8.560 -23.304 1.00 61.25 143 ALA A C 1
ATOM 1149 O O . ALA A 1 143 ? 21.034 8.163 -24.112 1.00 61.25 143 ALA A O 1
ATOM 1150 N N . ARG A 1 144 ? 20.030 9.868 -23.073 1.00 73.62 144 ARG A N 1
ATOM 1151 C CA . ARG A 1 144 ? 20.912 10.926 -23.601 1.00 73.62 144 ARG A CA 1
ATOM 1152 C C . ARG A 1 144 ? 22.057 11.291 -22.652 1.00 73.62 144 ARG A C 1
ATOM 1154 O O . ARG A 1 144 ? 22.933 12.050 -23.052 1.00 73.62 144 ARG A O 1
ATOM 1161 N N . MET A 1 145 ? 22.019 10.828 -21.401 1.00 60.91 145 MET A N 1
ATOM 1162 C CA . MET A 1 145 ? 23.065 11.075 -20.398 1.00 60.91 145 MET A CA 1
ATOM 1163 C C . MET A 1 145 ? 24.160 9.995 -20.395 1.00 60.91 145 MET A C 1
ATOM 1165 O O . MET A 1 145 ? 25.156 10.151 -19.689 1.00 60.91 145 MET A O 1
ATOM 1169 N N . PHE A 1 146 ? 23.983 8.939 -21.190 1.00 44.59 146 PHE A N 1
ATOM 1170 C CA . PHE A 1 146 ? 24.907 7.826 -21.408 1.00 44.59 146 PHE A CA 1
ATOM 1171 C C . PHE A 1 146 ? 25.120 7.622 -22.912 1.00 44.59 146 PHE A C 1
ATOM 1173 O O . PHE A 1 146 ? 26.159 7.028 -23.272 1.00 44.59 146 PHE A O 1
#